Protein AF-A0A7R9B920-F1 (afdb_monomer)

Radius of gyration: 27.54 Å; Cα contacts (8 Å, |Δi|>4): 33; chains: 1; bounding box: 40×41×90 Å

Sequence (98 aa):
MKIPNFQTKDLIRAILVLGLATKLPGLLVDASDFGYTEENGPDTWPSKYPKYCAGDHQSPINIPTSRVAVVEFPPLSYDGFWGASKTATITNNGHSGK

Foldseek 3Di:
DDDDDDDPVVVVVVVVVVVPDPPPPPPPPVPPCADCDPVRRLVCCCVVVVVPSVDPDDDDDDDDPVPDDDDDDPDDDDDCPPPDDDDDDWDDPVHDID

Organism: Timema shepardi (NCBI:txid629360)

Structure (mmCIF, N/CA/C/O backbone):
data_AF-A0A7R9B920-F1
#
_entry.id   AF-A0A7R9B920-F1
#
loop_
_atom_site.group_PDB
_atom_site.id
_atom_site.type_symbol
_atom_site.label_atom_id
_atom_site.label_alt_id
_atom_site.label_comp_id
_atom_site.label_asym_id
_atom_site.label_entity_id
_atom_site.label_seq_id
_atom_site.pdbx_PDB_ins_code
_atom_site.Cartn_x
_atom_site.Cartn_y
_atom_site.Cartn_z
_atom_site.occupancy
_atom_site.B_iso_or_equiv
_atom_site.auth_seq_id
_atom_site.auth_comp_id
_atom_site.auth_asym_id
_atom_site.auth_atom_id
_atom_site.pdbx_PDB_model_num
ATOM 1 N N . MET A 1 1 ? -5.187 8.839 71.274 1.00 42.09 1 MET A N 1
ATOM 2 C CA . MET A 1 1 ? -5.026 9.246 69.861 1.00 42.09 1 MET A CA 1
ATOM 3 C C . MET A 1 1 ? -5.935 8.354 69.023 1.00 42.09 1 MET A C 1
ATOM 5 O O . MET A 1 1 ? -5.693 7.159 68.956 1.00 42.09 1 MET A O 1
ATOM 9 N N . LYS A 1 2 ? -7.070 8.883 68.548 1.00 35.22 2 LYS A N 1
ATOM 10 C CA . LYS A 1 2 ? -8.104 8.134 67.808 1.00 35.22 2 LYS A CA 1
ATOM 11 C C . LYS A 1 2 ? -7.883 8.386 66.317 1.00 35.22 2 LYS A C 1
ATOM 13 O O . LYS A 1 2 ? -7.912 9.539 65.903 1.00 35.22 2 LYS A O 1
ATOM 18 N N . ILE A 1 3 ? -7.654 7.332 65.541 1.00 42.59 3 ILE A N 1
ATOM 19 C CA . ILE A 1 3 ? -7.653 7.402 64.076 1.00 42.59 3 ILE A CA 1
ATOM 20 C C . ILE A 1 3 ? -9.120 7.590 63.649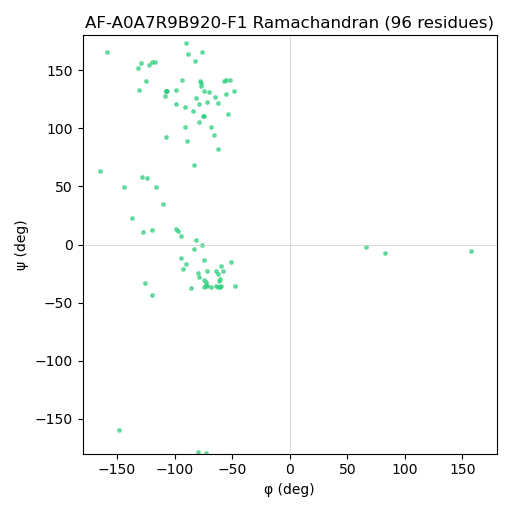 1.00 42.59 3 ILE A C 1
ATOM 22 O O . ILE A 1 3 ? -9.954 6.781 64.069 1.00 42.59 3 ILE A O 1
ATOM 26 N N . PRO A 1 4 ? -9.493 8.647 62.907 1.00 45.00 4 PRO A N 1
ATOM 27 C CA . PRO A 1 4 ? -10.876 8.815 62.489 1.00 45.00 4 PRO A CA 1
ATOM 28 C C . PRO A 1 4 ? -11.253 7.760 61.441 1.00 45.00 4 PRO A C 1
ATOM 30 O O . PRO A 1 4 ? -10.539 7.516 60.473 1.00 45.00 4 PRO A O 1
ATOM 33 N N . ASN A 1 5 ? -12.394 7.122 61.691 1.00 49.28 5 ASN A N 1
ATOM 34 C CA . ASN A 1 5 ? -13.008 6.081 60.881 1.00 49.28 5 ASN A CA 1
ATOM 35 C C . ASN A 1 5 ? -13.730 6.730 59.688 1.00 49.28 5 ASN A C 1
ATOM 37 O O . ASN A 1 5 ? -14.780 7.347 59.873 1.00 49.28 5 ASN A O 1
ATOM 41 N N . PHE A 1 6 ? -13.157 6.625 58.490 1.00 51.56 6 PHE A N 1
ATOM 42 C CA . PHE A 1 6 ? -13.748 7.152 57.259 1.00 51.56 6 PHE A CA 1
ATOM 43 C C . PHE A 1 6 ? -14.894 6.234 56.819 1.00 51.56 6 PHE A C 1
ATOM 45 O O . PHE A 1 6 ? -14.680 5.079 56.455 1.00 51.56 6 PHE A O 1
ATOM 52 N N . GLN A 1 7 ? -16.131 6.717 56.922 1.00 54.84 7 GLN A N 1
ATOM 53 C CA . GLN A 1 7 ? -17.316 5.939 56.572 1.00 54.84 7 GLN A CA 1
ATOM 54 C C . GLN A 1 7 ? -17.462 5.892 55.044 1.00 54.84 7 GLN A C 1
ATOM 56 O O . GLN A 1 7 ? -17.331 6.904 54.365 1.00 54.84 7 GLN A O 1
ATOM 61 N N . THR A 1 8 ? -17.825 4.732 54.495 1.00 49.59 8 THR A N 1
ATOM 62 C CA . THR A 1 8 ? -17.970 4.417 53.053 1.00 49.59 8 THR A CA 1
ATOM 63 C C . THR A 1 8 ? -18.842 5.402 52.250 1.00 49.59 8 THR A C 1
ATOM 65 O O . THR A 1 8 ? -18.803 5.431 51.023 1.00 49.59 8 THR A O 1
ATOM 68 N N . LYS A 1 9 ? -19.619 6.248 52.932 1.00 43.59 9 LYS A N 1
ATOM 69 C CA . LYS A 1 9 ? -20.454 7.302 52.340 1.00 43.59 9 LYS A CA 1
ATOM 70 C C . LYS A 1 9 ? -19.633 8.482 51.797 1.00 43.59 9 LYS A C 1
ATOM 72 O O . LYS A 1 9 ? -20.100 9.168 50.889 1.00 43.59 9 LYS A O 1
ATOM 77 N N . ASP A 1 10 ? -18.410 8.671 52.287 1.00 48.88 10 ASP A N 1
ATOM 78 C CA . ASP A 1 10 ? -17.513 9.738 51.836 1.00 48.88 10 ASP A CA 1
ATOM 79 C C . ASP A 1 10 ? -16.812 9.390 50.503 1.00 48.88 10 ASP A C 1
ATOM 81 O O . ASP A 1 10 ? -16.518 10.282 49.707 1.00 48.88 10 ASP A O 1
ATOM 85 N N . LEU A 1 11 ? -16.661 8.097 50.177 1.00 48.88 11 LEU A N 1
ATOM 86 C CA . LEU A 1 11 ? -16.186 7.618 48.864 1.00 48.88 11 LEU A CA 1
ATOM 87 C C . LEU A 1 11 ? -17.198 7.882 47.737 1.00 48.88 11 LEU A C 1
ATOM 89 O O . LEU A 1 11 ? -16.815 8.242 46.627 1.00 48.88 11 LEU A O 1
ATOM 93 N N . ILE A 1 12 ? -18.498 7.764 48.019 1.00 47.06 12 ILE A N 1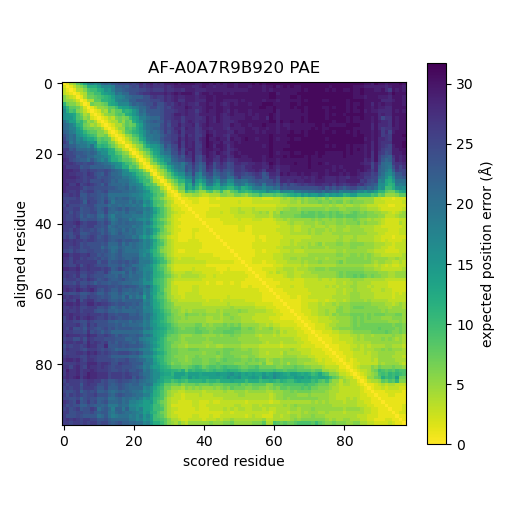
ATOM 94 C CA . ILE A 1 12 ? -19.555 7.976 47.013 1.00 47.06 12 ILE A CA 1
ATOM 95 C C . ILE A 1 12 ? -19.724 9.473 46.705 1.00 47.06 12 ILE A C 1
ATOM 97 O O . ILE A 1 12 ? -20.016 9.851 45.571 1.00 47.06 12 ILE A O 1
ATOM 101 N N . ARG A 1 13 ? -19.456 10.352 47.681 1.00 45.25 13 ARG A N 1
ATOM 102 C CA . ARG A 1 13 ? -19.416 11.806 47.452 1.00 45.25 13 ARG A CA 1
ATOM 103 C C . ARG A 1 13 ? -18.175 12.249 46.679 1.00 45.25 13 ARG A C 1
ATOM 105 O O . ARG A 1 13 ? -18.290 13.162 45.868 1.00 45.25 13 ARG A O 1
ATOM 112 N N . ALA A 1 14 ? -17.034 11.578 46.847 1.00 40.62 14 ALA A N 1
ATOM 113 C CA . ALA A 1 14 ? -15.854 11.833 46.019 1.00 40.62 14 ALA A CA 1
ATOM 114 C C . ALA A 1 14 ? -16.103 11.482 44.539 1.00 40.62 14 ALA A C 1
ATOM 116 O O . ALA A 1 14 ? -15.671 12.222 43.663 1.00 40.62 14 ALA A O 1
ATOM 117 N N . ILE A 1 15 ? -16.877 10.431 44.248 1.00 47.50 15 ILE A N 1
ATOM 118 C CA . ILE A 1 15 ? -17.218 10.054 42.864 1.00 47.50 15 ILE A CA 1
ATOM 119 C C . ILE A 1 15 ? -18.211 11.044 42.233 1.00 47.50 15 ILE A C 1
ATOM 121 O O . ILE A 1 15 ? -18.082 11.363 41.054 1.00 47.50 15 ILE A O 1
ATOM 125 N N . LEU A 1 16 ? -19.156 11.600 43.003 1.00 41.72 16 LEU A N 1
ATOM 126 C CA . LEU A 1 16 ? -20.096 12.596 42.468 1.00 41.72 16 LEU A CA 1
ATOM 127 C C . LEU A 1 16 ? -19.496 14.009 42.340 1.00 41.72 16 LEU A C 1
ATOM 129 O O . LEU A 1 16 ? -19.914 14.766 41.468 1.00 41.72 16 LEU A O 1
ATOM 133 N N . VAL A 1 17 ? -18.506 14.372 43.166 1.00 43.25 17 VAL A N 1
ATOM 134 C CA . VAL A 1 17 ? -17.844 15.695 43.117 1.00 43.25 17 VAL A CA 1
ATOM 135 C C . VAL A 1 17 ? -16.625 15.715 42.177 1.00 43.25 17 VAL A C 1
ATOM 137 O O . VAL A 1 17 ? -16.264 16.780 41.685 1.00 43.25 17 VAL A O 1
ATOM 140 N N . LEU A 1 18 ? -16.071 14.558 41.786 1.00 42.62 18 LEU A N 1
ATOM 141 C CA . LEU A 1 18 ? -15.201 14.452 40.599 1.00 42.62 18 LEU A CA 1
ATOM 142 C C . LEU A 1 18 ? -15.976 14.482 39.263 1.00 42.62 18 LEU A C 1
ATOM 144 O O . LEU A 1 18 ? -15.365 14.448 38.199 1.00 42.62 18 LEU A O 1
ATOM 148 N N . GLY A 1 19 ? -17.309 14.580 39.295 1.00 43.44 19 GLY A N 1
ATOM 149 C CA . GLY A 1 19 ? -18.168 14.637 38.107 1.00 43.44 19 GLY A CA 1
ATOM 150 C C . GLY A 1 19 ? -18.297 16.015 37.445 1.00 43.44 19 GLY A C 1
ATOM 151 O O . GLY A 1 19 ? -19.071 16.152 36.501 1.00 43.44 19 GLY A O 1
ATOM 152 N N . LEU A 1 20 ? -17.585 17.050 37.912 1.00 50.25 20 LEU A N 1
ATOM 153 C CA . LEU A 1 20 ? -17.750 18.413 37.388 1.00 50.25 20 LEU A CA 1
ATOM 154 C C . LEU A 1 20 ? -16.443 19.222 37.319 1.00 50.25 20 LEU A C 1
ATOM 156 O O . LEU A 1 20 ? -16.406 20.361 37.766 1.00 50.25 20 LEU A O 1
ATOM 160 N N . ALA A 1 21 ? -15.368 18.664 36.753 1.00 49.69 21 ALA A N 1
ATOM 161 C CA . ALA A 1 21 ? -14.213 19.453 36.295 1.00 49.69 21 ALA A CA 1
ATOM 162 C C . ALA A 1 21 ? -13.279 18.662 35.358 1.00 49.69 21 ALA A C 1
ATOM 164 O O . ALA A 1 21 ? -12.103 18.477 35.649 1.00 49.69 21 ALA A O 1
ATOM 165 N N . THR A 1 22 ? -13.760 18.245 34.189 1.00 45.62 22 THR A N 1
ATOM 166 C CA . THR A 1 22 ? -12.872 17.941 33.050 1.00 45.62 22 THR A CA 1
ATOM 167 C C . THR A 1 22 ? -13.339 18.684 31.804 1.00 45.62 22 THR A C 1
ATOM 169 O O . THR A 1 22 ? -13.576 18.118 30.746 1.00 45.62 22 THR A O 1
ATOM 172 N N . LYS A 1 23 ? -13.415 20.016 31.903 1.00 46.38 23 LYS A N 1
ATOM 173 C CA . LYS A 1 23 ? -13.175 20.876 30.736 1.00 46.38 23 LYS A CA 1
ATOM 174 C C . LYS A 1 23 ? -11.666 21.070 30.583 1.00 46.38 23 LYS A C 1
ATOM 176 O O . LYS A 1 23 ? -11.151 22.156 30.815 1.00 46.38 23 LYS A O 1
ATOM 181 N N . LEU A 1 24 ? -10.956 20.001 30.232 1.00 47.00 24 LEU A N 1
ATOM 182 C CA . LEU A 1 24 ? -9.654 20.120 29.582 1.00 47.00 24 LEU A CA 1
ATOM 183 C C . LEU A 1 24 ? -9.936 20.116 28.073 1.00 47.00 24 LEU A C 1
ATOM 185 O O . LEU A 1 24 ? -10.218 19.047 27.528 1.00 47.00 24 LEU A O 1
ATOM 189 N N . PRO A 1 25 ? -9.928 21.272 27.382 1.00 46.19 25 PRO A N 1
ATOM 190 C CA . PRO A 1 25 ? -9.896 21.278 25.926 1.00 46.19 25 PRO A CA 1
ATOM 191 C C . PRO A 1 25 ? -8.543 20.693 25.506 1.00 46.19 25 PRO A C 1
ATOM 193 O O . PRO A 1 25 ? -7.530 21.384 25.520 1.00 46.19 25 PRO A O 1
ATOM 196 N N . GLY A 1 26 ? -8.501 19.388 25.244 1.00 48.62 26 GLY A N 1
ATOM 197 C CA . GLY A 1 26 ? -7.251 18.705 24.903 1.00 48.62 26 GLY A CA 1
ATOM 198 C C . GLY A 1 26 ? -7.209 17.200 25.150 1.00 48.62 26 GLY A C 1
ATOM 199 O O . GLY A 1 26 ? -6.235 16.577 24.751 1.00 48.62 26 GLY A O 1
ATOM 200 N N . LEU A 1 27 ? -8.239 16.596 25.755 1.00 43.53 27 LEU A N 1
ATOM 201 C CA . LEU A 1 27 ? -8.345 15.133 25.863 1.00 43.53 27 LEU A CA 1
ATOM 202 C C . LEU A 1 27 ? -9.469 14.563 24.989 1.00 43.53 27 LEU A C 1
ATOM 204 O O . LEU A 1 27 ? -10.132 13.602 25.357 1.00 43.53 27 LEU A O 1
ATOM 208 N N . LEU A 1 28 ? -9.707 15.165 23.827 1.00 46.88 28 LEU A N 1
ATOM 209 C CA . LEU A 1 28 ? -10.292 14.410 22.730 1.00 46.88 28 LEU A CA 1
ATOM 210 C C . LEU A 1 28 ? -9.094 13.823 21.996 1.00 46.88 28 LEU A C 1
ATOM 212 O O . LEU A 1 28 ? -8.511 14.472 21.132 1.00 46.88 28 LEU A O 1
ATOM 216 N N . VAL A 1 29 ? -8.669 12.626 22.413 1.00 53.34 29 VAL A N 1
ATOM 217 C CA . VAL A 1 29 ? -7.986 11.747 21.465 1.00 53.34 29 VAL A CA 1
ATOM 218 C C . VAL A 1 29 ? -8.959 11.673 20.299 1.00 53.34 29 VAL A C 1
ATOM 220 O O . VAL A 1 29 ? -10.084 11.209 20.486 1.00 53.34 29 VAL A O 1
ATOM 223 N N . ASP A 1 30 ? -8.577 12.238 19.154 1.00 52.69 30 ASP A N 1
ATOM 224 C CA . ASP A 1 30 ? -9.227 11.935 17.885 1.00 52.69 30 ASP A CA 1
ATOM 225 C C . ASP 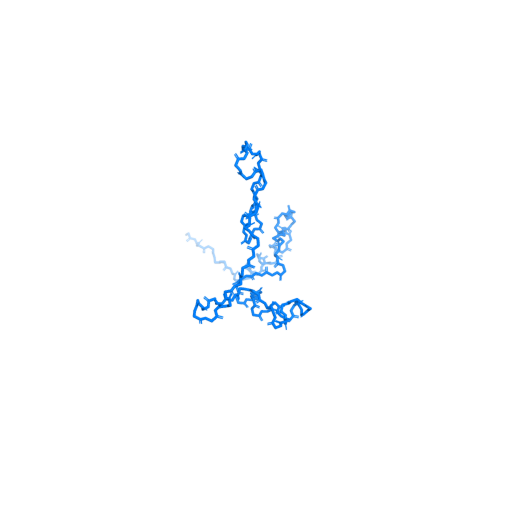A 1 30 ? -8.965 10.447 17.674 1.00 52.69 30 ASP A C 1
ATOM 227 O O . ASP A 1 30 ? -7.928 10.030 17.154 1.00 52.69 30 ASP A O 1
ATOM 231 N N . ALA A 1 31 ? -9.803 9.638 18.321 1.00 61.97 31 ALA A N 1
ATOM 232 C CA . ALA A 1 31 ? -9.702 8.204 18.300 1.00 61.97 31 ALA A CA 1
ATOM 233 C C . ALA A 1 31 ? -10.048 7.858 16.871 1.00 61.97 31 ALA A C 1
ATOM 235 O O . ALA A 1 31 ? -11.210 7.947 16.476 1.00 61.97 31 ALA A O 1
ATOM 236 N N . SER A 1 32 ? -9.002 7.582 16.093 1.00 72.94 32 SER A N 1
ATOM 237 C CA . SER A 1 32 ? -9.158 7.254 14.694 1.00 72.94 32 SER A CA 1
ATOM 238 C C . SER A 1 32 ? -10.244 6.201 14.563 1.00 72.94 32 SER A C 1
ATOM 240 O O . SER A 1 32 ? -10.291 5.213 15.303 1.00 72.94 32 SER A O 1
ATOM 242 N N . ASP A 1 33 ? -11.142 6.462 13.623 1.00 86.12 33 ASP A N 1
ATOM 243 C CA . ASP A 1 33 ? -12.306 5.635 13.360 1.00 86.12 33 ASP A CA 1
ATOM 244 C C . ASP A 1 33 ? -11.882 4.195 12.985 1.00 86.12 33 ASP A C 1
ATOM 246 O O . ASP A 1 33 ? -12.646 3.246 13.144 1.00 86.12 33 ASP A O 1
ATOM 250 N N . PHE A 1 34 ? -10.625 3.995 12.586 1.00 94.00 34 PHE A N 1
ATOM 251 C CA . PHE A 1 34 ? -10.002 2.689 12.412 1.00 94.00 34 PHE A CA 1
ATOM 252 C C . PHE A 1 34 ? -8.738 2.551 13.274 1.00 94.00 34 PHE A C 1
ATOM 254 O O . PHE A 1 34 ? -8.047 3.521 13.584 1.00 94.00 34 PHE A O 1
ATOM 261 N N . GLY A 1 35 ? -8.388 1.318 13.615 1.00 94.88 35 GLY A N 1
ATOM 262 C CA . GLY A 1 35 ? -7.137 0.989 14.285 1.00 94.88 35 GLY A CA 1
ATOM 263 C C . GLY A 1 35 ? -6.641 -0.388 13.876 1.00 94.88 35 GLY A C 1
ATOM 264 O O . GLY A 1 35 ? -7.015 -0.902 12.829 1.00 94.88 35 GLY A O 1
ATOM 265 N N . TYR A 1 36 ? -5.767 -0.969 14.694 1.00 95.81 36 TYR A N 1
ATOM 266 C CA . TYR A 1 36 ? -5.156 -2.282 14.447 1.00 95.81 36 TYR A CA 1
ATOM 267 C C . TYR A 1 36 ? -5.310 -3.244 15.635 1.00 95.81 36 TYR A C 1
ATOM 269 O O . TYR A 1 36 ? -4.662 -4.286 15.672 1.00 95.81 36 TYR A O 1
ATOM 277 N N . THR A 1 37 ? -6.141 -2.894 16.618 1.00 94.44 37 THR A N 1
ATOM 278 C CA . THR A 1 37 ? -6.501 -3.776 17.738 1.00 94.44 37 THR A CA 1
ATOM 279 C C . THR A 1 37 ? -7.735 -4.601 17.384 1.00 94.44 37 THR 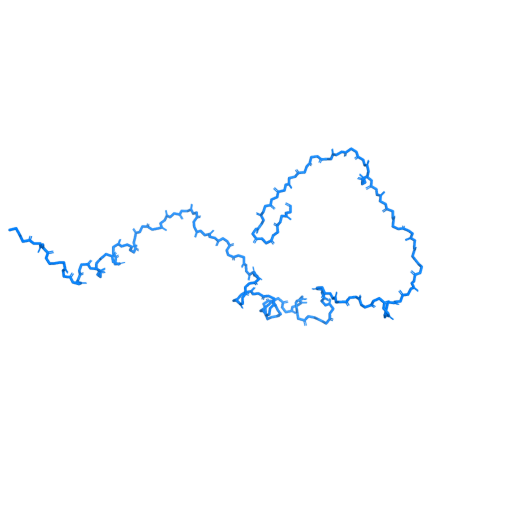A C 1
ATOM 281 O O . THR A 1 37 ? -8.371 -4.359 16.368 1.00 94.44 37 THR A O 1
ATOM 284 N N . GLU A 1 38 ? -8.124 -5.554 18.225 1.00 92.12 38 GLU A N 1
ATOM 285 C CA . GLU A 1 38 ? -9.319 -6.377 17.980 1.00 92.12 38 GLU A CA 1
ATOM 286 C C . GLU A 1 38 ? -10.623 -5.553 17.901 1.00 92.12 38 GLU A C 1
ATOM 288 O O . GLU A 1 38 ? -11.542 -5.921 17.177 1.00 92.12 38 GLU A O 1
ATOM 293 N N . GLU A 1 39 ? -10.704 -4.416 18.602 1.00 93.31 39 GLU A N 1
ATOM 294 C CA . GLU A 1 39 ? -11.932 -3.611 18.714 1.00 93.31 39 GLU A CA 1
ATOM 295 C C . GLU A 1 39 ? -12.267 -2.812 17.442 1.00 93.31 39 GLU A C 1
ATOM 297 O O . GLU A 1 39 ? -13.436 -2.661 17.090 1.00 93.31 39 GLU A O 1
ATOM 302 N N . ASN A 1 40 ? -11.255 -2.292 16.742 1.00 94.00 40 ASN A N 1
ATOM 303 C CA . ASN A 1 40 ? -11.424 -1.453 15.546 1.00 94.00 40 ASN A CA 1
ATOM 304 C C . ASN A 1 40 ? -10.442 -1.811 14.414 1.00 94.00 40 ASN A C 1
ATOM 306 O O . ASN A 1 40 ? -10.130 -0.985 13.548 1.00 94.00 40 ASN A O 1
ATOM 310 N N . GLY A 1 41 ? -9.932 -3.042 14.449 1.00 96.06 41 GLY A N 1
ATOM 311 C CA . GLY A 1 41 ? -8.906 -3.571 13.558 1.00 96.06 41 GLY A CA 1
ATOM 312 C C . GLY A 1 41 ? -9.410 -4.010 12.189 1.00 96.06 41 GLY A C 1
ATOM 313 O O . GLY A 1 41 ? -10.611 -3.918 11.915 1.00 96.06 41 GLY A O 1
ATOM 314 N N . PRO A 1 42 ? -8.502 -4.540 11.346 1.00 97.00 42 PRO A N 1
ATOM 315 C CA . PRO A 1 42 ? -8.795 -5.011 9.994 1.00 97.00 42 PRO A CA 1
ATOM 316 C C . PRO A 1 42 ? -10.021 -5.915 9.866 1.00 97.00 42 PRO A C 1
ATOM 318 O O . PRO A 1 42 ? -10.767 -5.771 8.903 1.00 97.00 42 PRO A O 1
ATOM 321 N N . ASP A 1 43 ? -10.294 -6.766 10.856 1.00 97.12 43 ASP A N 1
ATOM 322 C CA . ASP A 1 43 ? -11.464 -7.656 10.857 1.00 97.12 43 ASP A CA 1
ATOM 323 C C . ASP A 1 43 ? -12.804 -6.892 10.899 1.00 97.12 43 ASP A C 1
ATOM 325 O O . ASP A 1 43 ? -13.836 -7.398 10.457 1.00 97.12 43 ASP A O 1
ATOM 329 N N . THR A 1 44 ? -12.804 -5.646 11.385 1.00 96.75 44 THR A N 1
ATOM 330 C CA . THR A 1 44 ? -13.991 -4.774 11.455 1.00 96.75 44 THR A CA 1
ATOM 331 C C . THR A 1 44 ? -14.145 -3.865 10.232 1.00 96.75 44 THR A C 1
ATOM 333 O O . THR A 1 44 ? -15.248 -3.392 9.936 1.00 96.75 44 THR A O 1
ATOM 336 N N . TRP A 1 45 ? -13.060 -3.618 9.490 1.00 96.94 45 TRP A N 1
ATOM 337 C CA . TRP A 1 45 ? -13.047 -2.663 8.380 1.00 96.94 45 TRP A CA 1
ATOM 338 C C . TRP A 1 45 ? -14.003 -3.022 7.232 1.00 96.94 45 TRP A C 1
ATOM 340 O O . TRP A 1 45 ? -14.618 -2.095 6.708 1.00 96.94 45 TRP A O 1
ATOM 350 N N . PRO A 1 46 ? -14.216 -4.297 6.841 1.00 97.38 46 PRO A N 1
ATOM 351 C CA . PRO A 1 46 ? -15.207 -4.653 5.822 1.00 97.38 46 PRO A CA 1
ATOM 352 C C . PRO A 1 46 ? -16.633 -4.236 6.191 1.00 97.38 46 PRO A C 1
ATOM 354 O O . PRO A 1 46 ? -17.387 -3.800 5.329 1.00 97.38 46 PRO A O 1
ATOM 357 N N . SER A 1 47 ? -17.003 -4.308 7.471 1.00 96.69 47 SER A N 1
ATOM 358 C CA . SER A 1 47 ? -18.323 -3.865 7.940 1.00 96.69 47 SER A CA 1
ATOM 359 C C . SER A 1 47 ? -18.440 -2.341 7.950 1.00 96.69 47 SER A C 1
ATOM 361 O O . SER A 1 47 ? -19.506 -1.791 7.678 1.00 96.69 47 SER A O 1
ATOM 363 N N . LYS A 1 48 ? -17.337 -1.651 8.256 1.00 95.12 48 LYS A N 1
ATOM 364 C CA . LYS A 1 48 ? -17.288 -0.197 8.439 1.00 95.12 48 LYS A CA 1
ATOM 365 C C . LYS A 1 48 ? -17.096 0.585 7.139 1.00 95.12 48 LYS A C 1
ATOM 367 O O . LYS A 1 48 ? -17.712 1.628 6.935 1.00 95.12 48 LYS A O 1
ATOM 372 N N . TYR A 1 49 ? -16.283 0.049 6.237 1.00 96.00 49 TYR A N 1
ATOM 373 C CA . TYR A 1 49 ? -15.949 0.612 4.930 1.00 96.00 49 TYR A CA 1
ATOM 374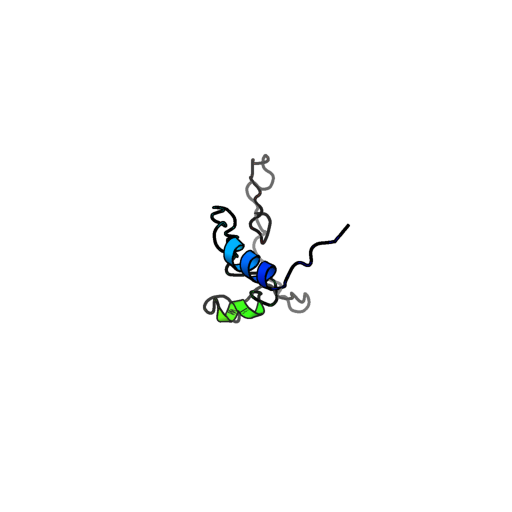 C C . TYR A 1 49 ? -16.263 -0.399 3.811 1.00 96.00 49 TYR A C 1
ATOM 376 O O . TYR A 1 49 ? -15.380 -0.745 3.019 1.00 96.00 49 TYR A O 1
ATOM 384 N N . PRO A 1 50 ? -17.520 -0.874 3.692 1.00 96.62 50 PRO A N 1
ATOM 385 C CA . PRO A 1 50 ? -17.877 -2.026 2.856 1.00 96.62 50 PRO A CA 1
ATOM 386 C C . PRO A 1 50 ? -17.581 -1.829 1.374 1.00 96.62 50 PRO A C 1
ATOM 388 O O . PRO A 1 50 ? -17.203 -2.766 0.681 1.00 96.62 50 PRO A O 1
ATOM 391 N N . LYS A 1 51 ? -17.671 -0.590 0.883 1.00 96.81 51 LYS A N 1
ATOM 392 C CA . LYS A 1 51 ? -17.346 -0.263 -0.509 1.00 96.81 51 LYS A CA 1
ATOM 393 C C . LYS A 1 51 ? -15.879 -0.546 -0.871 1.00 96.81 51 LYS A C 1
ATOM 395 O O . LYS A 1 51 ? -15.585 -0.737 -2.046 1.00 96.81 51 LYS A O 1
ATOM 400 N N . TYR A 1 52 ? -14.972 -0.529 0.107 1.00 95.31 52 TYR A N 1
ATOM 401 C CA . TYR A 1 52 ? -13.529 -0.562 -0.133 1.00 95.31 52 TYR A CA 1
ATOM 402 C C . TYR A 1 52 ? -12.853 -1.777 0.498 1.00 95.31 52 TYR A C 1
ATOM 404 O O . TYR A 1 52 ? -12.039 -2.406 -0.166 1.00 95.31 52 TYR A O 1
ATOM 412 N N . CYS A 1 53 ? -13.208 -2.128 1.737 1.00 97.38 53 CYS A N 1
ATOM 413 C CA . CYS A 1 53 ? -12.523 -3.160 2.519 1.00 97.38 53 CYS A CA 1
ATOM 414 C C . CYS A 1 53 ? -13.168 -4.551 2.419 1.00 97.38 53 CYS A C 1
ATOM 416 O O . CYS A 1 53 ? -12.552 -5.522 2.838 1.00 97.38 53 CYS A O 1
ATOM 418 N N . ALA A 1 54 ? -14.378 -4.668 1.858 1.00 97.50 54 ALA A N 1
ATOM 419 C CA . ALA A 1 54 ? -15.067 -5.950 1.663 1.00 97.50 54 ALA A CA 1
ATOM 420 C C . ALA A 1 54 ? -14.937 -6.513 0.230 1.00 97.50 54 ALA A C 1
ATOM 422 O O . ALA A 1 54 ? -15.699 -7.396 -0.151 1.00 97.50 54 ALA A O 1
ATOM 423 N N . GLY A 1 55 ? -14.035 -5.965 -0.593 1.00 95.69 55 GLY A N 1
ATOM 424 C CA . GLY A 1 55 ? -13.854 -6.397 -1.985 1.00 95.69 55 GLY A CA 1
ATOM 425 C C . GLY A 1 55 ? -12.860 -7.552 -2.142 1.00 95.69 55 GLY A C 1
ATOM 426 O O . GLY A 1 55 ? -12.022 -7.764 -1.279 1.00 95.69 55 GLY A O 1
ATOM 427 N N . ASP A 1 56 ? -12.868 -8.225 -3.294 1.00 97.25 56 ASP A N 1
ATOM 428 C CA . ASP A 1 56 ? -12.021 -9.411 -3.547 1.00 97.25 56 ASP A CA 1
ATOM 429 C C . ASP A 1 56 ? -10.580 -9.097 -3.998 1.00 97.25 56 ASP A C 1
ATOM 431 O O . ASP A 1 56 ? -9.759 -9.992 -4.181 1.00 97.25 56 ASP A O 1
ATOM 435 N N . HIS A 1 57 ? -10.260 -7.817 -4.194 1.00 97.38 57 HIS A N 1
ATOM 436 C CA . HIS A 1 57 ? -8.971 -7.346 -4.714 1.00 97.38 57 HIS A CA 1
ATOM 437 C C . HIS A 1 57 ? -8.231 -6.495 -3.670 1.00 97.38 57 HIS A C 1
ATOM 439 O O . HIS A 1 57 ? -7.808 -5.374 -3.953 1.00 97.38 57 HIS A O 1
ATOM 445 N N . GLN A 1 58 ? -8.127 -7.002 -2.438 1.00 97.62 58 GLN A N 1
ATOM 446 C CA . GLN A 1 58 ? -7.428 -6.313 -1.348 1.00 97.62 58 GLN A CA 1
ATOM 447 C C . GLN A 1 58 ? -5.916 -6.532 -1.393 1.00 97.62 58 GLN A C 1
ATOM 449 O O . GLN A 1 58 ? -5.405 -7.508 -1.939 1.00 97.62 58 GLN A O 1
ATOM 454 N N . SER A 1 59 ? -5.206 -5.610 -0.753 1.00 97.50 59 SER A N 1
ATOM 455 C CA . SER A 1 59 ? -3.795 -5.741 -0.391 1.00 97.50 59 SER A CA 1
ATOM 456 C C . SER A 1 59 ? -3.653 -5.713 1.137 1.00 97.50 59 SER A C 1
ATOM 458 O O . SER A 1 59 ? -4.517 -5.136 1.799 1.00 97.50 59 SER A O 1
ATOM 460 N N . PRO A 1 60 ? -2.568 -6.266 1.713 1.00 97.06 60 PRO A N 1
ATOM 461 C CA . PRO A 1 60 ? -1.461 -6.966 1.051 1.00 97.06 60 PRO A CA 1
ATOM 462 C C . PRO A 1 60 ? -1.821 -8.397 0.614 1.00 97.06 60 PRO A C 1
ATOM 464 O O . PRO A 1 60 ? -2.804 -8.969 1.073 1.00 97.06 60 PRO A O 1
ATOM 467 N N . ILE A 1 61 ? -0.988 -8.987 -0.251 1.00 97.25 61 ILE A N 1
ATOM 468 C CA . ILE A 1 61 ? -1.073 -10.403 -0.643 1.00 97.25 61 ILE A CA 1
ATOM 469 C C . ILE A 1 61 ? 0.281 -11.098 -0.494 1.00 97.25 61 ILE A C 1
ATOM 471 O O . ILE A 1 61 ? 1.336 -10.468 -0.571 1.00 97.25 61 ILE A O 1
ATOM 475 N N . ASN A 1 62 ? 0.255 -12.421 -0.344 1.00 97.94 62 ASN A N 1
ATOM 476 C CA . ASN A 1 62 ? 1.447 -13.242 -0.529 1.00 97.94 62 ASN A CA 1
ATOM 477 C C . ASN A 1 62 ? 1.774 -13.359 -2.030 1.00 97.94 62 ASN A C 1
ATOM 479 O O . ASN A 1 62 ? 0.891 -13.703 -2.816 1.00 97.94 62 ASN A O 1
ATOM 483 N N . ILE A 1 63 ? 3.036 -13.135 -2.416 1.00 97.50 63 ILE A N 1
ATOM 484 C CA . ILE A 1 63 ? 3.512 -13.248 -3.805 1.00 97.50 63 ILE A CA 1
ATOM 485 C C . ILE A 1 63 ? 4.383 -14.508 -3.944 1.00 97.50 63 ILE A C 1
ATOM 487 O O . ILE A 1 63 ? 5.590 -14.471 -3.699 1.00 97.50 63 ILE A O 1
ATOM 491 N N . PRO A 1 64 ? 3.800 -15.652 -4.336 1.00 96.75 64 PRO A N 1
ATOM 492 C CA . PRO A 1 64 ? 4.549 -16.876 -4.593 1.00 96.75 64 PRO A CA 1
ATOM 493 C C . PRO A 1 64 ? 5.303 -16.757 -5.919 1.00 96.75 64 PRO A C 1
ATOM 495 O O . PRO A 1 64 ? 4.698 -16.799 -6.989 1.00 96.75 64 PRO A O 1
ATOM 498 N N . THR A 1 65 ? 6.631 -16.667 -5.855 1.00 96.69 65 THR A N 1
ATOM 499 C CA . THR A 1 65 ? 7.506 -16.501 -7.031 1.00 96.69 65 THR A CA 1
ATOM 500 C C . THR A 1 65 ? 7.358 -17.611 -8.073 1.00 96.69 65 THR A C 1
ATOM 502 O O . THR A 1 65 ? 7.622 -17.381 -9.244 1.00 96.69 65 THR A O 1
ATOM 505 N N . SER A 1 66 ? 6.874 -18.796 -7.694 1.00 96.94 66 SER A N 1
ATOM 506 C CA . SER A 1 66 ? 6.571 -19.893 -8.623 1.00 96.94 66 SER A CA 1
ATOM 507 C C . SER A 1 66 ? 5.299 -19.694 -9.458 1.00 96.94 66 SER A C 1
ATOM 509 O O . SER A 1 66 ? 5.081 -20.443 -10.406 1.00 96.94 66 SER A O 1
ATOM 511 N N . ARG A 1 67 ? 4.441 -18.726 -9.108 1.00 96.56 67 ARG A N 1
ATOM 512 C CA . ARG A 1 67 ? 3.162 -18.448 -9.792 1.00 96.56 67 ARG A CA 1
ATOM 513 C C . ARG A 1 67 ? 3.085 -17.035 -10.374 1.00 96.56 67 ARG A C 1
ATOM 515 O O . ARG A 1 67 ? 1.999 -16.589 -10.732 1.00 96.56 67 ARG A O 1
ATOM 522 N N . VAL A 1 68 ? 4.205 -16.318 -10.441 1.00 96.81 68 VAL A N 1
ATOM 523 C CA . VAL A 1 68 ? 4.245 -15.005 -11.097 1.00 96.81 68 VAL A CA 1
ATOM 524 C C . VAL A 1 68 ? 4.281 -15.188 -12.611 1.00 96.81 68 VAL A C 1
ATOM 526 O O . VAL A 1 68 ? 4.959 -16.079 -13.123 1.00 96.81 68 VAL A O 1
ATOM 529 N N . ALA A 1 69 ? 3.558 -14.339 -13.335 1.00 97.00 69 ALA A N 1
ATOM 530 C CA . ALA A 1 69 ? 3.711 -14.235 -14.778 1.00 97.00 69 ALA A CA 1
ATOM 531 C C . ALA A 1 69 ? 4.924 -13.348 -15.083 1.00 97.00 69 ALA A C 1
ATOM 533 O O . ALA A 1 69 ? 5.002 -12.221 -14.593 1.00 97.00 69 ALA A O 1
ATOM 534 N N . VAL A 1 70 ? 5.862 -13.848 -15.888 1.00 95.38 70 VAL A N 1
ATOM 535 C CA . VAL A 1 70 ? 6.983 -13.042 -16.385 1.00 95.38 70 VAL A CA 1
ATOM 536 C C . VAL A 1 70 ? 6.497 -12.280 -17.609 1.00 95.38 70 VAL A C 1
ATOM 538 O O . VAL A 1 70 ? 6.129 -12.881 -18.617 1.00 95.38 70 VAL A O 1
ATOM 541 N N . VAL A 1 71 ? 6.457 -10.957 -17.492 1.00 96.44 71 VAL A N 1
ATOM 542 C CA . VAL A 1 71 ? 6.018 -10.047 -18.548 1.00 96.44 71 VAL A CA 1
ATOM 543 C C . VAL A 1 71 ? 7.070 -8.958 -18.689 1.00 96.44 71 VAL A C 1
ATOM 545 O O . VAL A 1 71 ? 7.508 -8.384 -17.693 1.00 96.44 71 VAL A O 1
ATOM 548 N N . GLU A 1 72 ? 7.468 -8.679 -19.927 1.00 96.75 72 GLU A N 1
ATOM 549 C CA . GLU A 1 72 ? 8.398 -7.598 -20.236 1.00 96.75 72 GLU A CA 1
ATOM 550 C C . GLU A 1 72 ? 7.655 -6.260 -20.231 1.00 96.75 72 GLU A C 1
ATOM 552 O O . GLU A 1 72 ? 6.708 -6.049 -20.993 1.00 96.75 72 GLU A O 1
ATOM 557 N N . PHE A 1 73 ? 8.102 -5.346 -19.375 1.00 96.75 73 PHE A N 1
ATOM 558 C CA . PHE A 1 73 ? 7.623 -3.970 -19.309 1.00 96.75 73 PHE A CA 1
ATOM 559 C C . PHE A 1 73 ? 8.783 -3.011 -19.585 1.00 96.75 73 PHE A C 1
ATOM 561 O O . PHE A 1 73 ? 9.943 -3.370 -19.363 1.00 96.75 73 PHE A O 1
ATOM 568 N N . PRO A 1 74 ? 8.508 -1.774 -20.034 1.00 97.75 74 PRO A N 1
ATOM 569 C CA . PRO A 1 74 ? 9.528 -0.739 -20.057 1.00 97.75 74 PRO A CA 1
ATOM 570 C C . PRO A 1 74 ? 10.208 -0.615 -18.683 1.00 97.75 74 PRO A C 1
ATOM 572 O O . PRO A 1 74 ? 9.522 -0.709 -17.659 1.00 97.75 74 PRO A O 1
ATOM 575 N N . PRO A 1 75 ? 11.531 -0.382 -18.632 1.00 96.88 75 PRO A N 1
ATOM 576 C CA . PRO A 1 75 ? 12.221 -0.164 -17.371 1.00 96.88 75 PRO A CA 1
ATOM 577 C C . PRO A 1 75 ? 11.591 0.985 -16.581 1.00 96.88 75 PRO A C 1
ATOM 579 O O . PRO A 1 75 ? 11.217 2.014 -17.150 1.00 96.88 75 PRO A O 1
ATOM 582 N N . LEU A 1 76 ? 11.513 0.829 -15.259 1.00 96.81 76 LEU A N 1
ATOM 583 C CA . LEU A 1 76 ? 11.058 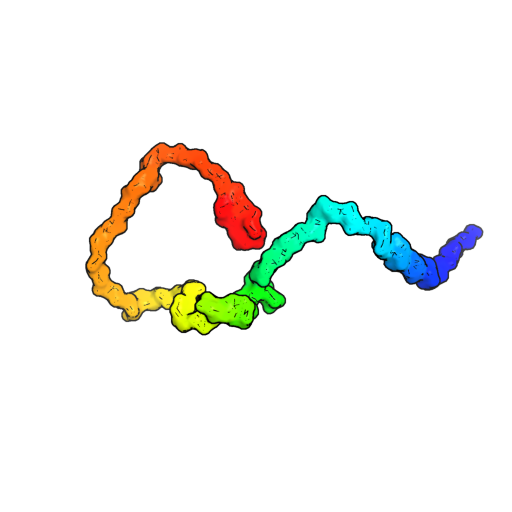1.900 -14.381 1.00 96.81 76 LEU A CA 1
ATOM 584 C C . LEU A 1 76 ? 12.026 3.087 -14.482 1.00 96.81 76 LEU A C 1
ATOM 586 O O . LEU A 1 76 ? 13.223 2.946 -14.228 1.00 96.81 76 LEU A O 1
ATOM 590 N N . SER A 1 77 ? 11.502 4.252 -14.860 1.00 96.00 77 SER A N 1
ATOM 591 C CA . SER A 1 77 ? 12.266 5.496 -14.928 1.00 96.00 77 SER A CA 1
ATOM 592 C C . SER A 1 77 ? 12.013 6.331 -13.678 1.00 96.00 77 SER A C 1
ATOM 594 O O . SER A 1 77 ? 10.867 6.507 -13.265 1.00 96.00 77 SER A O 1
ATOM 596 N N . TYR A 1 78 ? 13.087 6.841 -13.078 1.00 95.38 78 TYR A N 1
ATOM 597 C CA . TYR A 1 78 ? 13.028 7.708 -11.908 1.00 95.38 78 TYR A CA 1
ATOM 598 C C . TYR A 1 78 ? 13.403 9.128 -12.316 1.00 95.38 78 TYR A C 1
ATOM 600 O O . TYR A 1 78 ? 14.479 9.341 -12.874 1.00 95.3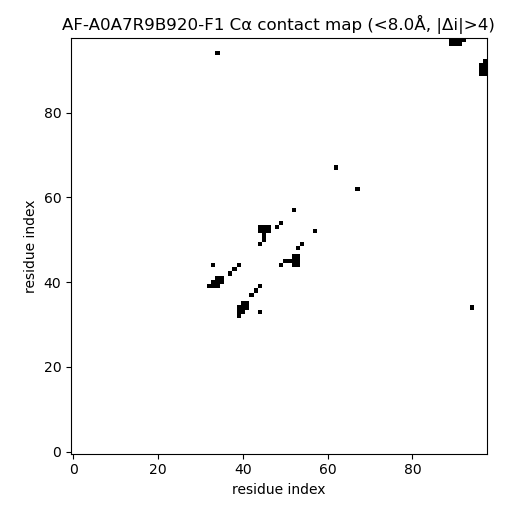8 78 TYR A O 1
ATOM 608 N N . ASP A 1 79 ? 12.556 10.094 -11.976 1.00 93.62 79 ASP A N 1
ATOM 609 C CA . ASP A 1 79 ? 12.852 11.514 -12.145 1.00 93.62 79 ASP A CA 1
ATOM 610 C C . ASP A 1 79 ? 13.135 12.165 -10.785 1.00 93.62 79 ASP A C 1
ATOM 612 O O . ASP A 1 79 ? 12.422 11.940 -9.806 1.00 93.62 79 ASP A O 1
ATOM 616 N N . GLY A 1 80 ? 14.223 12.930 -10.694 1.00 91.88 80 GLY A N 1
ATOM 617 C CA . GLY A 1 80 ? 14.605 13.673 -9.490 1.00 91.88 80 GLY A CA 1
ATOM 618 C C . GLY A 1 80 ? 15.002 12.850 -8.254 1.00 91.88 80 GLY A C 1
ATOM 619 O O . GLY A 1 80 ? 15.400 13.456 -7.260 1.00 91.88 80 GLY A O 1
ATOM 620 N N . PHE A 1 81 ? 14.953 11.511 -8.291 1.00 92.38 81 PHE A N 1
ATOM 621 C CA . PHE A 1 81 ? 15.277 10.650 -7.137 1.00 92.38 81 PHE A CA 1
ATOM 622 C C . PHE A 1 81 ? 16.723 10.829 -6.647 1.00 92.38 81 PHE A C 1
ATOM 624 O O . PHE A 1 81 ? 16.981 10.845 -5.448 1.00 92.38 81 PHE A O 1
ATOM 631 N N . TRP A 1 82 ? 17.657 11.031 -7.580 1.00 92.62 82 TRP A N 1
ATOM 632 C CA . TRP A 1 82 ? 19.081 11.259 -7.298 1.00 92.62 82 TRP A CA 1
ATOM 633 C C . TRP A 1 82 ? 19.458 12.746 -7.222 1.00 92.62 82 TRP A C 1
ATOM 635 O O . TRP A 1 82 ? 20.639 13.087 -7.190 1.00 92.62 82 TRP A O 1
ATOM 645 N N . GLY A 1 83 ? 18.467 13.640 -7.267 1.00 90.44 83 GLY A N 1
ATOM 646 C CA . GL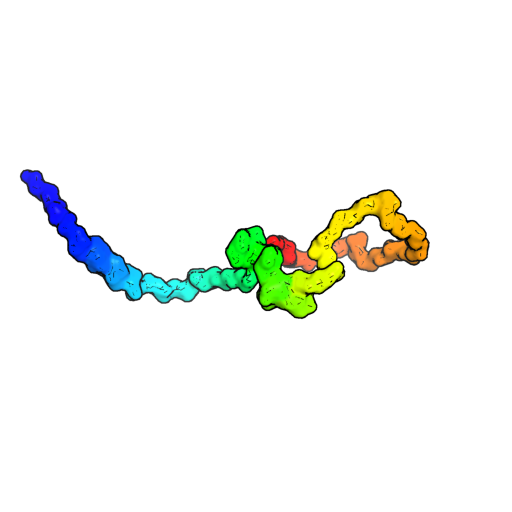Y A 1 83 ? 18.681 15.081 -7.209 1.00 90.44 83 GLY A CA 1
ATOM 647 C C . GLY A 1 83 ? 19.090 15.569 -5.818 1.00 90.44 83 GLY A C 1
ATOM 648 O O . GLY A 1 83 ? 19.206 14.804 -4.863 1.00 90.44 83 GLY A O 1
ATOM 649 N N . ALA A 1 84 ? 19.289 16.883 -5.694 1.00 88.75 84 ALA A N 1
ATOM 650 C CA . ALA A 1 84 ? 19.583 17.501 -4.406 1.00 88.75 84 ALA A CA 1
ATOM 651 C C . ALA A 1 84 ? 18.476 17.206 -3.379 1.00 88.75 84 ALA A C 1
ATOM 653 O O . ALA A 1 84 ? 17.284 17.236 -3.708 1.00 88.75 84 ALA A O 1
ATOM 654 N N . SER A 1 85 ? 18.889 16.960 -2.132 1.00 83.69 85 SER A N 1
ATOM 655 C CA . SER A 1 85 ? 17.970 16.698 -1.025 1.00 83.69 85 SER A CA 1
ATOM 656 C C . SER A 1 85 ? 16.959 17.835 -0.889 1.00 83.69 85 SER A C 1
ATOM 658 O O . SER A 1 85 ? 17.322 19.014 -0.867 1.00 83.69 85 SER A O 1
ATOM 660 N N . LYS A 1 86 ? 15.680 17.473 -0.817 1.00 87.19 86 LYS A N 1
ATOM 661 C CA . LYS A 1 86 ? 14.588 18.413 -0.576 1.00 87.19 86 LYS A CA 1
ATOM 662 C C . LYS A 1 86 ? 14.304 18.449 0.920 1.00 87.19 86 LYS A C 1
ATOM 664 O O . LYS A 1 86 ? 14.325 17.415 1.584 1.00 87.19 86 LYS A O 1
ATOM 669 N N . THR A 1 87 ? 13.998 19.626 1.452 1.00 93.69 87 THR A N 1
ATOM 670 C CA . THR A 1 87 ? 13.447 19.728 2.805 1.00 93.69 87 THR A CA 1
ATOM 671 C C . THR A 1 87 ? 12.078 19.050 2.836 1.00 93.69 87 THR A C 1
ATOM 673 O O . THR A 1 87 ? 11.214 19.371 2.021 1.00 93.69 87 THR A O 1
ATOM 676 N N . ALA A 1 88 ? 11.887 18.120 3.770 1.00 92.00 88 ALA A N 1
ATOM 677 C CA . ALA A 1 88 ? 10.633 17.411 3.992 1.00 92.00 88 ALA A CA 1
ATOM 678 C C . ALA A 1 88 ? 10.284 17.418 5.486 1.00 92.00 88 ALA A C 1
ATOM 680 O O . ALA A 1 88 ? 11.174 17.465 6.337 1.00 92.00 88 ALA A O 1
ATOM 681 N N . THR A 1 89 ? 8.990 17.358 5.792 1.00 95.88 89 THR A N 1
ATOM 682 C CA . THR A 1 89 ? 8.473 17.259 7.161 1.00 95.88 89 THR A CA 1
ATOM 683 C C . THR A 1 89 ? 7.937 15.856 7.373 1.00 95.88 89 THR A C 1
ATOM 685 O O . THR A 1 89 ? 7.159 15.385 6.552 1.00 95.88 89 THR A O 1
ATOM 688 N N . ILE A 1 90 ? 8.322 15.222 8.481 1.00 96.12 90 ILE A N 1
ATOM 689 C CA . ILE A 1 90 ? 7.773 13.934 8.909 1.00 96.12 90 ILE A CA 1
ATOM 690 C C . ILE A 1 90 ? 6.868 14.174 10.116 1.00 96.12 90 ILE A C 1
ATOM 692 O O . ILE A 1 90 ? 7.242 14.856 11.071 1.00 96.12 90 ILE A O 1
ATOM 696 N N . THR A 1 91 ? 5.679 13.592 10.075 1.00 95.88 91 THR A N 1
ATOM 697 C CA . THR A 1 91 ? 4.626 13.678 11.083 1.00 95.88 91 THR A CA 1
ATOM 698 C C . THR A 1 91 ? 4.214 12.281 11.527 1.00 95.88 91 THR A C 1
ATOM 700 O O . THR A 1 91 ? 4.114 11.359 10.723 1.00 95.88 91 THR A O 1
ATOM 703 N N . ASN A 1 92 ? 3.962 12.106 12.822 1.00 95.25 92 ASN A N 1
ATOM 704 C CA . ASN A 1 92 ? 3.349 10.887 13.341 1.00 95.25 92 ASN A CA 1
ATOM 705 C C . ASN A 1 92 ? 1.828 11.082 13.366 1.00 95.25 92 ASN A C 1
ATOM 707 O O . ASN A 1 92 ? 1.346 11.974 14.062 1.00 95.25 92 ASN A O 1
ATOM 711 N N . ASN A 1 93 ? 1.081 10.267 12.618 1.00 90.31 93 ASN A N 1
ATOM 712 C CA . ASN A 1 93 ? -0.385 10.341 12.584 1.00 90.31 93 ASN A CA 1
ATOM 713 C C . ASN A 1 93 ? -1.088 9.331 13.512 1.00 90.31 93 ASN A C 1
ATOM 715 O O . ASN A 1 93 ? -2.282 9.109 13.350 1.00 90.31 93 ASN A O 1
ATOM 719 N N . GLY A 1 94 ? -0.360 8.669 14.414 1.00 93.38 94 GLY A N 1
ATOM 720 C CA . GLY A 1 94 ? -0.885 7.613 15.288 1.00 93.38 94 GLY A CA 1
ATOM 721 C C . GLY A 1 94 ? -0.959 6.223 14.644 1.00 93.38 94 GLY A C 1
ATOM 722 O O . GLY A 1 94 ? -1.212 5.250 15.347 1.00 93.38 94 GLY A O 1
ATOM 723 N N . HIS A 1 95 ? -0.690 6.108 13.338 1.00 92.44 95 HIS A N 1
ATOM 724 C CA . HIS A 1 95 ? -0.706 4.842 12.593 1.00 92.44 95 HIS A CA 1
ATOM 725 C C . HIS A 1 95 ? 0.606 4.566 11.840 1.00 92.44 95 HIS A C 1
ATOM 727 O O . HIS A 1 95 ? 0.999 3.414 11.694 1.00 92.44 95 HIS A O 1
ATOM 733 N N . SER A 1 96 ? 1.279 5.612 11.353 1.00 94.25 96 SER A N 1
ATOM 734 C CA . SER A 1 96 ? 2.578 5.578 10.673 1.00 94.25 96 SER A CA 1
ATOM 735 C C . SER A 1 96 ? 3.256 6.957 10.747 1.00 94.25 96 SER A C 1
ATOM 737 O O . SER A 1 96 ? 2.621 7.973 11.043 1.00 94.25 96 SER A O 1
ATOM 739 N N . GLY A 1 97 ? 4.553 7.011 10.441 1.00 94.50 97 GLY A N 1
ATOM 740 C CA . GLY A 1 97 ? 5.211 8.258 10.046 1.00 94.50 97 GLY A CA 1
ATOM 741 C C . GLY A 1 97 ? 4.856 8.604 8.598 1.00 94.50 97 GLY A C 1
ATOM 742 O O . GLY A 1 97 ? 4.842 7.705 7.754 1.00 94.50 97 GLY A O 1
ATOM 743 N N . LYS A 1 98 ? 4.546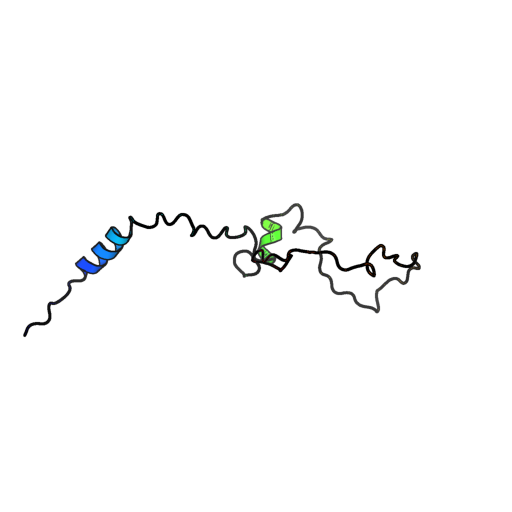 9.869 8.314 1.00 91.75 98 LYS A N 1
ATOM 744 C CA . LYS A 1 98 ? 4.298 10.390 6.961 1.00 91.75 98 LYS A CA 1
ATOM 745 C C . LYS A 1 98 ? 4.838 11.801 6.788 1.00 91.75 98 LYS A C 1
ATOM 747 O O . LYS A 1 98 ? 4.743 12.579 7.767 1.00 91.75 98 LYS A O 1
#

pLDDT: mean 79.55, std 22.59, range [35.22, 97.94]

Solvent-accessible surface area (backbone atoms only — not comparable to full-atom values): 7123 Å² total; per-residue (Å²): 138,81,82,84,82,83,58,76,68,58,60,59,49,52,59,62,66,68,68,76,78,81,88,59,96,78,75,72,73,81,69,62,91,58,53,82,50,94,91,40,8,73,92,46,36,29,80,76,41,47,93,70,58,59,52,96,83,67,80,86,75,88,82,59,79,91,74,60,84,91,72,94,70,82,78,90,82,80,79,72,77,88,50,82,89,72,93,79,80,80,43,78,76,91,84,52,80,79

Mean predicted aligned error: 14.02 Å

InterPro domains:
  IPR001148 Alpha carbonic anhydrase domain [PF00194] (40-96)
  IPR001148 Alpha carbonic anhydrase domain [PS51144] (32-98)
  IPR036398 Alpha carbonic anhydrase domain superfamily [G3DSA:3.10.200.10] (29-98)
  IPR036398 Alpha carbonic anhydrase domain superfamily [SSF51069] (32-96)

Secondary structure (DSSP, 8-state):
-PPP---THHHHHHHHHTTS----TT------S--SSTTTSTTTHHHHSHHHHTSSS-S-----GGG------PPPP-SSTTSSPPP----B-SS-B-